Protein AF-Q7MUP5-F1 (afdb_monomer)

Foldseek 3Di:
DDAEFADDFDWWFWFFQVCVVVVLDADFDAWDPPPDPLWTKTFRPVCPPVAQFKTWIWIGTNPGTIGTDIDGDLVNVVCCCVPPALDPVSLVVLCVVLVVLPDDSVLSNVLSVVCNVPVPPVVSSVVNSVRRCVSCVVVVVVVVVVSCVVSVTWIWHWDDADPVHYTDIDTDD

Mean predicted aligned error: 5.49 Å

Secondary structure (DSSP, 8-state):
----S-S--SSEEEE-HHHHHHT-S----SB-TT--TTS-EEE-GGGTTS-SSEEEEEEE-SSSSEEEEEEE--HHHHHHHHHT-SSHHHHHHHHHHTGGG---HHHHHHHHHHHHH-TT-HHHHHHHHHHHHHHHHHHHHHHHHHHHHHHTPEEEEEEEE-TTS-EEEEE--

pLDDT: mean 88.43, std 8.51, range [52.06, 97.44]

Solvent-accessible surface area (backbone atoms only — not comparable to full-atom values): 9648 Å² total; per-residue (Å²): 130,51,61,48,50,59,89,68,84,85,45,35,35,44,39,52,57,66,28,65,76,70,60,66,59,80,64,56,84,51,71,47,84,88,49,53,85,74,32,53,31,21,35,30,59,91,53,61,80,75,48,70,41,43,44,50,30,41,28,39,23,61,82,70,35,27,30,39,34,62,46,78,49,61,62,50,59,51,48,41,56,75,72,67,36,39,49,72,67,36,38,52,52,51,52,60,75,42,48,92,60,64,71,60,64,68,61,48,40,53,32,37,44,49,26,44,78,34,84,81,34,55,70,38,47,53,52,45,53,54,51,55,34,63,54,48,44,67,59,53,50,52,52,51,53,45,52,30,60,79,69,68,46,50,40,43,42,80,77,48,70,48,99,61,39,39,57,43,71,43,74,58,131

Structure (mmCIF, N/CA/C/O backbone):
data_AF-Q7MUP5-F1
#
_entry.id   AF-Q7MUP5-F1
#
loop_
_atom_site.group_PDB
_atom_site.id
_atom_site.type_symbol
_atom_site.label_atom_id
_atom_site.label_alt_id
_atom_site.label_comp_id
_atom_site.label_asym_id
_atom_site.label_entity_id
_atom_site.label_seq_id
_atom_site.pdbx_PDB_ins_code
_atom_site.Cartn_x
_atom_site.Cartn_y
_atom_site.Cartn_z
_atom_site.occupancy
_atom_site.B_iso_or_equiv
_atom_site.auth_seq_id
_atom_site.auth_comp_id
_atom_site.auth_asym_id
_atom_site.auth_atom_id
_atom_site.pdbx_PDB_model_num
ATOM 1 N N . MET A 1 1 ? 11.563 3.925 26.311 1.00 52.06 1 MET A N 1
ATOM 2 C CA . MET A 1 1 ? 11.428 4.843 25.162 1.00 52.06 1 MET A CA 1
ATOM 3 C C . MET A 1 1 ? 10.011 4.692 24.676 1.00 52.06 1 MET A C 1
ATOM 5 O O . MET A 1 1 ? 9.554 3.554 24.634 1.00 52.06 1 MET A O 1
ATOM 9 N N . ALA A 1 2 ? 9.309 5.797 24.449 1.00 62.03 2 ALA A N 1
ATOM 10 C CA . ALA A 1 2 ? 7.985 5.724 23.860 1.00 62.03 2 ALA A CA 1
ATOM 11 C C . ALA A 1 2 ? 8.134 5.539 22.345 1.00 62.03 2 ALA A C 1
ATOM 13 O O . ALA A 1 2 ? 9.135 5.969 21.768 1.00 62.03 2 ALA A O 1
ATOM 14 N N . THR A 1 3 ? 7.188 4.834 21.738 1.00 72.69 3 THR A N 1
ATOM 15 C CA . THR A 1 3 ? 7.239 4.451 20.323 1.00 72.69 3 THR A CA 1
ATOM 16 C C . THR A 1 3 ? 5.937 4.898 19.667 1.00 72.69 3 THR A C 1
ATOM 18 O O . THR A 1 3 ? 4.912 4.992 20.343 1.00 72.69 3 THR A O 1
ATOM 21 N N . HIS A 1 4 ? 5.947 5.188 18.364 1.00 79.19 4 HIS A N 1
ATOM 22 C CA . HIS A 1 4 ? 4.716 5.504 17.635 1.00 79.19 4 HIS A CA 1
ATOM 23 C C . HIS A 1 4 ? 3.677 4.391 17.810 1.00 79.19 4 HIS A C 1
ATOM 25 O O . HIS A 1 4 ? 4.027 3.219 17.853 1.00 79.19 4 HIS A O 1
ATOM 31 N N . ASN A 1 5 ? 2.389 4.721 17.893 1.00 78.44 5 ASN A N 1
ATOM 32 C CA . ASN A 1 5 ? 1.390 3.665 18.067 1.00 78.44 5 ASN A CA 1
ATOM 33 C C . ASN A 1 5 ? 1.239 2.758 16.830 1.00 78.44 5 ASN A C 1
ATOM 35 O O . ASN A 1 5 ? 0.930 1.586 16.995 1.00 78.44 5 ASN A O 1
ATOM 39 N N . PHE A 1 6 ? 1.510 3.260 15.621 1.00 82.75 6 PHE A N 1
ATOM 40 C CA . PHE A 1 6 ? 1.363 2.516 14.366 1.00 82.75 6 PHE A CA 1
ATOM 41 C C . PHE A 1 6 ? 2.699 2.401 13.622 1.00 82.75 6 PHE A C 1
ATOM 43 O O . PHE A 1 6 ? 3.555 3.282 13.731 1.00 82.75 6 PHE A O 1
ATOM 50 N N . ALA A 1 7 ? 2.885 1.295 12.897 1.00 79.06 7 ALA A N 1
ATOM 51 C CA . ALA A 1 7 ? 4.124 0.997 12.172 1.00 79.06 7 ALA A CA 1
ATOM 52 C C . ALA A 1 7 ? 4.222 1.705 10.818 1.00 79.06 7 ALA A C 1
ATOM 54 O O . ALA A 1 7 ? 5.308 2.107 10.400 1.00 79.06 7 ALA A O 1
ATOM 55 N N . TYR A 1 8 ? 3.082 1.815 10.145 1.00 80.00 8 TYR A N 1
ATOM 56 C CA . TYR A 1 8 ? 2.917 2.425 8.833 1.00 80.00 8 TYR A CA 1
ATOM 57 C C . TYR A 1 8 ? 2.059 3.673 9.001 1.00 80.00 8 TYR A C 1
ATOM 59 O O . TYR A 1 8 ? 1.282 3.748 9.946 1.00 80.00 8 TYR A O 1
ATOM 67 N N . GLU A 1 9 ? 2.263 4.678 8.155 1.00 80.31 9 GLU A N 1
ATOM 68 C CA . GLU A 1 9 ? 1.599 5.982 8.268 1.00 80.31 9 GLU A CA 1
ATOM 69 C C . GLU A 1 9 ? 1.070 6.440 6.892 1.00 80.31 9 GLU A C 1
ATOM 71 O O . GLU A 1 9 ? 1.089 7.636 6.600 1.00 80.31 9 GLU A O 1
ATOM 76 N N . ASN A 1 10 ? 0.638 5.514 6.018 1.00 84.75 10 ASN A N 1
ATOM 77 C CA . ASN A 1 10 ? 0.121 5.892 4.695 1.00 84.75 10 ASN A CA 1
ATOM 78 C C . ASN A 1 10 ? -1.389 6.149 4.717 1.00 84.75 10 ASN A C 1
ATOM 80 O O . ASN A 1 10 ? -1.843 7.219 4.311 1.00 84.75 10 ASN A O 1
ATOM 84 N N . ARG A 1 11 ? -2.161 5.165 5.181 1.00 84.69 11 ARG A N 1
ATOM 85 C CA . ARG A 1 11 ? -3.605 5.237 5.432 1.00 84.69 11 ARG A CA 1
ATOM 86 C C . ARG A 1 11 ? -3.845 4.557 6.778 1.00 84.69 11 ARG A C 1
ATOM 88 O O . ARG A 1 11 ? -3.707 3.349 6.879 1.00 84.69 11 ARG A O 1
ATOM 95 N N . LEU A 1 12 ? -4.162 5.312 7.828 1.00 89.94 12 LEU A N 1
ATOM 96 C CA . LEU A 1 12 ? -4.307 4.756 9.180 1.00 89.94 12 LEU A CA 1
ATOM 97 C C . LEU A 1 12 ? -5.778 4.471 9.489 1.00 89.94 12 LEU A C 1
ATOM 99 O O . LEU A 1 12 ? -6.432 5.272 10.158 1.00 89.94 12 LEU A O 1
ATOM 103 N N . ILE A 1 13 ? -6.314 3.343 9.024 1.00 94.44 13 ILE A N 1
ATOM 104 C CA . ILE A 1 13 ? -7.662 2.923 9.427 1.00 94.44 13 ILE A CA 1
ATOM 105 C C . ILE A 1 13 ? -7.572 2.238 10.786 1.00 94.44 13 ILE A C 1
ATOM 107 O O . ILE A 1 13 ? -7.045 1.135 10.893 1.00 94.44 13 ILE A O 1
ATOM 111 N N . HIS A 1 14 ? -8.039 2.914 11.828 1.00 93.94 14 HIS A N 1
ATOM 112 C CA . HIS A 1 14 ? -7.930 2.457 13.205 1.00 93.94 14 HIS A CA 1
ATOM 113 C C . HIS A 1 14 ? -8.925 1.335 13.494 1.00 93.94 14 HIS A C 1
ATOM 115 O O . HIS A 1 14 ? -10.123 1.500 13.269 1.00 93.94 14 HIS A O 1
ATOM 121 N N . VAL A 1 15 ? -8.403 0.232 14.022 1.00 93.69 15 VAL A N 1
ATOM 122 C CA . VAL A 1 15 ? -9.167 -0.913 14.518 1.00 93.69 15 VAL A CA 1
ATOM 123 C C . VAL A 1 15 ? -9.047 -0.903 16.036 1.00 93.69 15 VAL A C 1
ATOM 125 O O . VAL A 1 15 ? -7.934 -0.989 16.560 1.00 93.69 15 VAL A O 1
ATOM 128 N N . GLU A 1 16 ? -10.161 -0.740 16.743 1.00 93.12 16 GLU A N 1
ATOM 129 C CA . GLU A 1 16 ? -10.172 -0.629 18.204 1.00 93.12 16 GLU A CA 1
ATOM 130 C C . GLU A 1 16 ? -10.108 -2.028 18.851 1.00 93.12 16 GLU A C 1
ATOM 132 O O . GLU A 1 16 ? -10.416 -3.042 18.223 1.00 93.12 16 GLU A O 1
ATOM 137 N N . ASP A 1 17 ? -9.703 -2.123 20.122 1.00 92.25 17 ASP A N 1
ATOM 138 C CA . ASP A 1 17 ? -9.660 -3.417 20.832 1.00 92.25 17 ASP A CA 1
ATOM 139 C C . ASP A 1 17 ? -11.047 -4.096 20.861 1.00 92.25 17 ASP A C 1
ATOM 141 O O . ASP A 1 17 ? -11.171 -5.313 20.729 1.00 92.25 17 ASP A O 1
ATOM 145 N N . GLU A 1 18 ? -12.105 -3.291 20.940 1.00 93.38 18 GLU A N 1
ATOM 146 C CA . GLU A 1 18 ? -13.504 -3.724 20.915 1.00 93.38 18 GLU A CA 1
ATOM 147 C C . GLU A 1 18 ? -13.899 -4.378 19.578 1.00 93.38 18 GLU A C 1
ATOM 149 O O . GLU A 1 18 ? -14.726 -5.297 19.553 1.00 93.38 18 GLU A O 1
ATOM 154 N N . ASP A 1 19 ? -13.279 -3.971 18.465 1.00 94.12 19 ASP A N 1
ATOM 155 C CA . ASP A 1 19 ? -13.475 -4.607 17.159 1.00 94.12 19 ASP A CA 1
ATOM 156 C C . ASP A 1 19 ? -12.892 -6.024 17.152 1.00 94.12 19 ASP A C 1
ATOM 158 O O . ASP A 1 19 ? -13.535 -6.965 16.681 1.00 94.12 19 ASP A O 1
ATOM 162 N N . TYR A 1 20 ? -11.711 -6.210 17.750 1.00 89.31 20 TYR A N 1
ATOM 163 C CA . TYR A 1 20 ? -11.119 -7.538 17.919 1.00 89.31 20 TYR A CA 1
ATOM 164 C C . TYR A 1 20 ? -11.967 -8.429 18.834 1.00 89.31 20 TYR A C 1
ATOM 166 O O . TYR A 1 20 ? -12.192 -9.598 18.514 1.00 89.31 20 TYR A O 1
ATOM 174 N N . GLU A 1 21 ? -12.464 -7.894 19.952 1.00 91.50 21 GLU A N 1
ATOM 175 C CA . GLU A 1 21 ? -13.290 -8.642 20.909 1.00 91.50 21 GLU A CA 1
ATOM 176 C C . GLU A 1 21 ? -14.646 -9.062 20.325 1.00 91.50 21 GLU A C 1
ATOM 178 O O . GLU A 1 21 ? -15.134 -10.163 20.595 1.00 91.50 21 GLU A O 1
ATOM 183 N N . SER A 1 22 ? -15.252 -8.197 19.510 1.00 92.88 22 SER A N 1
ATOM 184 C CA . SER A 1 22 ? -16.537 -8.455 18.850 1.00 92.88 22 SER A CA 1
ATOM 185 C C . SER A 1 22 ? -16.412 -9.258 17.551 1.00 92.88 22 SER A C 1
ATOM 187 O O . SER A 1 22 ? -17.425 -9.708 17.011 1.00 92.88 22 SER A O 1
ATOM 189 N N . GLY A 1 23 ? -15.187 -9.468 17.059 1.00 91.88 23 GLY A N 1
ATOM 190 C CA . GLY A 1 23 ? -14.926 -10.103 15.770 1.00 91.88 23 GLY A CA 1
ATOM 191 C C . GLY A 1 23 ? -15.279 -9.219 14.570 1.00 91.88 23 GLY A C 1
ATOM 192 O O . GLY A 1 23 ? -15.400 -9.735 13.461 1.00 91.88 23 GLY A O 1
ATOM 193 N N . ASN A 1 24 ? -15.439 -7.907 14.770 1.00 94.69 24 ASN A N 1
ATOM 194 C CA . ASN A 1 24 ? -15.610 -6.913 13.713 1.00 94.69 24 ASN A CA 1
ATOM 195 C C . ASN A 1 24 ? -14.258 -6.610 13.053 1.00 94.69 24 ASN A C 1
ATOM 197 O O . ASN A 1 24 ? -13.815 -5.470 13.053 1.00 94.69 24 ASN A O 1
ATOM 201 N N . VAL A 1 25 ? -13.573 -7.633 12.536 1.00 93.50 25 VAL A N 1
ATOM 202 C CA . VAL A 1 25 ? -12.269 -7.516 11.865 1.00 93.50 25 VAL A CA 1
ATOM 203 C C . VAL A 1 25 ? -12.252 -8.333 10.572 1.00 93.50 25 VAL A C 1
ATOM 205 O O . VAL A 1 25 ? -12.766 -9.455 10.569 1.00 93.50 25 VAL A O 1
ATOM 208 N N . PRO A 1 26 ? -11.667 -7.817 9.472 1.00 92.31 26 PRO A N 1
ATOM 209 C CA . PRO A 1 26 ? -11.491 -8.593 8.247 1.00 92.31 26 PRO A CA 1
ATOM 210 C C . PRO A 1 26 ? -10.682 -9.868 8.492 1.00 92.31 26 PRO A C 1
ATOM 212 O O . PRO A 1 26 ? -9.914 -9.941 9.445 1.00 92.31 26 PRO A O 1
ATOM 215 N N . GLU A 1 27 ? -10.801 -10.873 7.628 1.00 92.94 27 GLU A N 1
ATOM 216 C CA . GLU A 1 27 ? -10.017 -12.106 7.763 1.00 92.94 27 GLU A CA 1
ATOM 217 C C . GLU A 1 27 ? -8.524 -11.860 7.462 1.00 92.94 27 GLU A C 1
ATOM 219 O O . GLU A 1 27 ? -8.175 -11.284 6.430 1.00 92.94 27 GLU A O 1
ATOM 224 N N . HIS A 1 28 ? -7.645 -12.275 8.381 1.00 91.88 28 HIS A N 1
ATOM 225 C CA . HIS A 1 28 ? -6.201 -12.028 8.304 1.00 91.88 28 HIS A CA 1
ATOM 226 C C . HIS A 1 28 ? -5.396 -13.153 8.971 1.00 91.88 28 HIS A C 1
ATOM 228 O O . HIS A 1 28 ? -5.003 -13.074 10.137 1.00 91.88 28 HIS A O 1
ATOM 234 N N . LYS A 1 29 ? -5.183 -14.265 8.266 1.00 88.19 29 LYS A N 1
ATOM 235 C CA . LYS A 1 29 ? -4.518 -15.442 8.854 1.00 88.19 29 LYS A CA 1
ATOM 236 C C . LYS A 1 29 ? -3.019 -15.457 8.636 1.00 88.19 29 LYS A C 1
ATOM 238 O O . LYS A 1 29 ? -2.284 -16.009 9.458 1.00 88.19 29 LYS A O 1
ATOM 243 N N . GLU A 1 30 ? -2.559 -14.925 7.514 1.00 89.06 30 GLU A N 1
ATOM 244 C CA . GLU A 1 30 ? -1.164 -15.062 7.138 1.00 89.06 30 GLU A CA 1
ATOM 245 C C . GLU A 1 30 ? -0.309 -13.902 7.643 1.00 89.06 30 GLU A C 1
ATOM 247 O O . GLU A 1 30 ? -0.585 -12.728 7.409 1.00 89.06 30 GLU A O 1
ATOM 252 N N . TYR A 1 31 ? 0.768 -14.267 8.331 1.00 89.69 31 TYR A N 1
ATOM 253 C CA . TYR A 1 31 ? 1.742 -13.342 8.887 1.00 89.69 31 TYR A CA 1
ATOM 254 C C . TYR A 1 31 ? 2.675 -12.782 7.806 1.00 89.69 31 TYR A C 1
ATOM 256 O O . TYR A 1 31 ? 3.253 -13.537 7.020 1.00 89.69 31 TYR A O 1
ATOM 264 N N . VAL A 1 32 ? 2.906 -11.469 7.834 1.00 89.19 32 VAL A N 1
ATOM 265 C CA . VAL A 1 32 ? 3.873 -10.795 6.961 1.00 89.19 32 VAL A CA 1
ATOM 266 C C . VAL A 1 32 ? 5.291 -11.119 7.432 1.00 89.19 32 VAL A C 1
ATOM 268 O O . VAL A 1 32 ? 5.770 -10.629 8.459 1.00 89.19 32 VAL A O 1
ATOM 271 N N . GLN A 1 33 ? 6.003 -11.956 6.677 1.00 85.31 33 GLN A N 1
ATOM 272 C CA . GLN A 1 33 ? 7.357 -12.359 7.043 1.00 85.31 33 GLN A CA 1
ATOM 273 C C . GLN A 1 33 ? 8.304 -11.149 7.104 1.00 85.31 33 GLN A C 1
ATOM 275 O O . GLN A 1 33 ? 8.391 -10.355 6.175 1.00 85.31 33 GLN A O 1
ATOM 280 N N . GLY A 1 34 ? 9.062 -11.039 8.198 1.00 81.31 34 GLY A N 1
ATOM 281 C CA . GLY A 1 34 ? 10.042 -9.965 8.380 1.00 81.31 34 GLY A CA 1
ATOM 282 C C . GLY A 1 34 ? 9.461 -8.642 8.887 1.00 81.31 34 GLY A C 1
ATOM 283 O O . GLY A 1 34 ? 10.229 -7.697 9.065 1.00 81.31 34 GLY A O 1
ATOM 284 N N . CYS A 1 35 ? 8.155 -8.567 9.176 1.00 82.75 35 CYS A N 1
ATOM 285 C CA . CYS A 1 35 ? 7.588 -7.391 9.831 1.00 82.75 35 CYS A CA 1
ATOM 286 C C . CYS A 1 35 ? 8.194 -7.190 11.235 1.00 82.75 35 CYS A C 1
ATOM 288 O O . CYS A 1 35 ? 8.763 -8.105 11.848 1.00 82.75 35 CYS A O 1
ATOM 290 N N . ASN A 1 36 ? 8.107 -5.961 11.745 1.00 82.62 36 ASN A N 1
ATOM 291 C CA . ASN A 1 36 ? 8.667 -5.620 13.046 1.00 82.62 36 ASN A CA 1
ATOM 292 C C . ASN A 1 36 ? 7.977 -6.452 14.135 1.00 82.62 36 ASN A C 1
ATOM 294 O O . ASN A 1 36 ? 6.760 -6.442 14.249 1.00 82.62 36 ASN A O 1
ATOM 298 N N . ARG A 1 37 ? 8.748 -7.136 14.986 1.00 80.62 37 ARG A N 1
ATOM 299 C CA . ARG A 1 37 ? 8.195 -7.969 16.065 1.00 80.62 37 ARG A CA 1
ATOM 300 C C . ARG A 1 37 ? 7.266 -7.199 17.014 1.00 80.62 37 ARG A C 1
ATOM 302 O O . ARG A 1 37 ? 6.379 -7.805 17.605 1.00 80.62 37 ARG A O 1
ATOM 309 N N . ASN A 1 38 ? 7.484 -5.895 17.174 1.00 82.94 38 ASN A N 1
ATOM 310 C CA . ASN A 1 38 ? 6.642 -5.035 18.007 1.00 82.94 38 ASN A CA 1
ATOM 311 C C . ASN A 1 38 ? 5.357 -4.578 17.297 1.00 82.94 38 ASN A C 1
ATOM 313 O O . ASN A 1 38 ? 4.471 -4.052 17.956 1.00 82.94 38 ASN A O 1
ATOM 317 N N . TYR A 1 39 ? 5.276 -4.774 15.982 1.00 85.44 39 TYR A N 1
ATOM 318 C CA . TYR A 1 39 ? 4.129 -4.464 15.134 1.00 85.44 39 TYR A CA 1
ATOM 319 C C . TYR A 1 39 ? 3.880 -5.652 14.204 1.00 85.44 39 TYR A C 1
ATOM 321 O O . TYR A 1 39 ? 4.227 -5.601 13.019 1.00 85.44 39 TYR A O 1
ATOM 329 N N . PRO A 1 40 ? 3.389 -6.779 14.744 1.00 90.19 40 PRO A N 1
ATOM 330 C CA . PRO A 1 40 ? 3.045 -7.913 13.909 1.00 90.19 40 PRO A CA 1
ATOM 331 C C . PRO A 1 40 ? 1.995 -7.479 12.881 1.00 90.19 40 PRO A C 1
ATOM 333 O O . PRO A 1 40 ? 0.966 -6.902 13.241 1.00 90.19 40 PRO A O 1
ATOM 336 N N . SER A 1 41 ? 2.279 -7.752 11.612 1.00 92.88 41 SER A N 1
ATOM 337 C CA . SER A 1 41 ? 1.400 -7.443 10.490 1.00 92.88 41 SER A CA 1
ATOM 338 C C . SER A 1 41 ? 0.910 -8.734 9.857 1.00 92.88 41 SER A C 1
ATOM 340 O O . SER A 1 41 ? 1.658 -9.709 9.746 1.00 92.88 41 SER A O 1
ATOM 342 N N . TYR A 1 42 ? -0.340 -8.718 9.423 1.00 93.94 42 TYR A N 1
ATOM 343 C CA . TYR A 1 42 ? -0.997 -9.817 8.735 1.00 93.94 42 TYR A CA 1
ATOM 344 C C . TYR A 1 42 ? -1.605 -9.295 7.442 1.00 93.94 42 TYR A C 1
ATOM 346 O O . TYR A 1 42 ? -2.135 -8.182 7.406 1.00 93.94 42 TYR A O 1
ATOM 354 N N . TYR A 1 43 ? -1.529 -10.092 6.383 1.00 93.88 43 TYR A N 1
ATOM 355 C CA . TYR A 1 43 ? -2.217 -9.774 5.139 1.00 93.88 43 TYR A CA 1
ATOM 356 C C . TYR A 1 43 ? -3.728 -9.810 5.356 1.00 93.88 43 TYR A C 1
ATOM 358 O O . TYR A 1 43 ? -4.226 -10.642 6.114 1.00 93.88 43 TYR A O 1
ATOM 366 N N . LEU A 1 44 ? -4.460 -8.923 4.682 1.00 93.50 44 LEU A N 1
ATOM 367 C CA . LEU A 1 44 ? -5.901 -9.100 4.545 1.00 93.50 44 LEU A CA 1
ATOM 368 C C . LEU A 1 44 ? -6.155 -10.131 3.444 1.00 93.50 44 LEU A C 1
ATOM 370 O O . LEU A 1 44 ? -5.929 -9.850 2.266 1.00 93.50 44 LEU A O 1
ATOM 374 N N . ASP A 1 45 ? -6.601 -11.326 3.837 1.00 87.25 45 ASP A N 1
ATOM 375 C CA . ASP A 1 45 ? -6.591 -12.520 2.980 1.00 87.25 45 ASP A CA 1
ATOM 376 C C . ASP A 1 45 ? -7.424 -12.330 1.697 1.00 87.25 45 ASP A C 1
ATOM 378 O O . ASP A 1 45 ? -7.042 -12.820 0.634 1.00 87.25 45 ASP A O 1
ATOM 382 N N . GLU A 1 46 ? -8.524 -11.570 1.772 1.00 89.94 46 GLU A N 1
ATOM 383 C CA . GLU A 1 46 ? -9.390 -11.240 0.626 1.00 89.94 46 GLU A CA 1
ATOM 384 C C .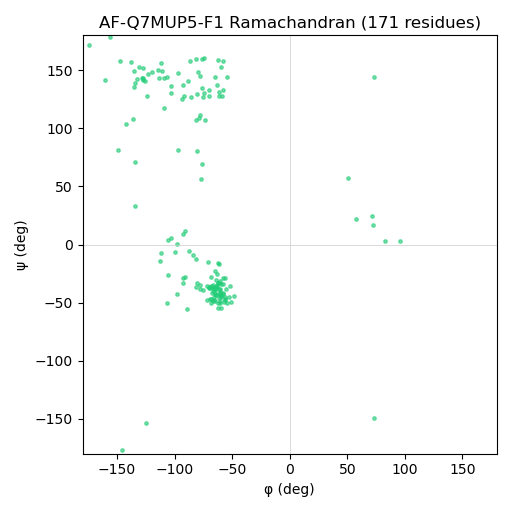 GLU A 1 46 ? -8.661 -10.439 -0.465 1.00 89.94 46 GLU A C 1
ATOM 386 O O . GLU A 1 46 ? -8.952 -10.602 -1.649 1.00 89.94 46 GLU A O 1
ATOM 391 N N . TYR A 1 47 ? -7.708 -9.588 -0.077 1.00 89.94 47 TYR A N 1
ATOM 392 C CA . TYR A 1 47 ? -7.021 -8.657 -0.979 1.00 89.94 47 TYR A CA 1
ATOM 393 C C . TYR A 1 47 ? -5.597 -9.087 -1.310 1.00 89.94 47 TYR A C 1
ATOM 395 O O . TYR A 1 47 ? -4.884 -8.382 -2.031 1.00 89.94 47 TYR A O 1
ATOM 403 N N . ARG A 1 48 ? -5.177 -10.252 -0.823 1.00 85.19 48 ARG A N 1
ATOM 404 C CA . ARG A 1 48 ? -3.834 -10.769 -1.046 1.00 85.19 48 ARG A CA 1
ATOM 405 C C . ARG A 1 48 ? -3.534 -10.899 -2.540 1.00 85.19 48 ARG A C 1
ATOM 407 O O . ARG A 1 48 ? -4.332 -11.462 -3.289 1.00 85.19 48 ARG A O 1
ATOM 414 N N . ALA A 1 49 ? -2.362 -10.412 -2.954 1.00 84.25 49 ALA A N 1
ATOM 415 C CA . ALA A 1 49 ? -1.912 -10.430 -4.348 1.00 84.25 49 ALA A CA 1
ATOM 416 C C . ALA A 1 49 ? -2.864 -9.718 -5.334 1.00 84.25 49 ALA A C 1
ATOM 418 O O . ALA A 1 49 ? -2.822 -9.983 -6.536 1.00 84.25 49 ALA A O 1
ATOM 419 N N . SER A 1 50 ? -3.711 -8.801 -4.844 1.00 90.12 50 SER A N 1
ATOM 420 C CA . SER A 1 50 ? -4.525 -7.928 -5.708 1.00 90.12 50 SER A CA 1
ATOM 421 C C . SER A 1 50 ? -3.689 -6.869 -6.425 1.00 90.12 50 SER A C 1
ATOM 423 O O . SER A 1 50 ? -4.166 -6.251 -7.373 1.00 90.12 50 SER A O 1
ATOM 425 N N . PHE A 1 51 ? -2.458 -6.658 -5.962 1.00 93.94 51 PHE A N 1
ATOM 426 C CA . PHE A 1 51 ? -1.529 -5.653 -6.449 1.00 93.94 51 PHE A CA 1
ATOM 427 C C . PHE A 1 51 ? -0.126 -6.256 -6.556 1.00 93.94 51 PHE A C 1
ATOM 429 O O . PHE A 1 51 ? 0.202 -7.248 -5.902 1.00 93.94 51 PHE A O 1
ATOM 436 N N . HIS A 1 52 ? 0.702 -5.655 -7.400 1.00 93.50 52 HIS A N 1
ATOM 437 C CA . HIS A 1 52 ? 2.072 -6.075 -7.655 1.00 93.50 52 HIS A CA 1
ATOM 438 C C . HIS A 1 52 ? 3.092 -5.356 -6.766 1.00 93.50 52 HIS A C 1
ATOM 440 O O . HIS A 1 52 ? 4.157 -5.913 -6.502 1.00 93.50 52 HIS A O 1
ATOM 446 N N . THR A 1 53 ? 2.815 -4.122 -6.334 1.00 93.38 53 THR A N 1
ATOM 447 C CA . THR A 1 53 ? 3.784 -3.278 -5.602 1.00 93.38 53 THR A CA 1
ATOM 448 C C . THR A 1 53 ? 3.428 -3.023 -4.146 1.00 93.38 53 THR A C 1
ATOM 450 O O . THR A 1 53 ? 4.222 -2.420 -3.413 1.00 93.38 53 THR A O 1
ATOM 453 N N . LEU A 1 54 ? 2.240 -3.444 -3.724 1.00 93.56 54 LEU A N 1
ATOM 454 C CA . LEU A 1 54 ? 1.745 -3.222 -2.379 1.00 93.56 54 LEU A CA 1
ATOM 455 C C . LEU A 1 54 ? 0.860 -4.373 -1.912 1.00 93.56 54 LEU A C 1
ATOM 457 O O . LEU A 1 54 ? 0.244 -5.062 -2.714 1.00 93.56 54 LEU A O 1
ATOM 461 N N . ASP A 1 55 ? 0.730 -4.506 -0.601 1.00 93.06 55 ASP A N 1
ATOM 462 C CA . ASP A 1 55 ? -0.262 -5.370 0.029 1.00 93.06 55 ASP A CA 1
ATOM 463 C C . ASP A 1 55 ? -1.037 -4.565 1.068 1.00 93.06 55 ASP A C 1
ATOM 465 O O . ASP A 1 55 ? -0.454 -3.740 1.774 1.00 93.06 55 ASP A O 1
ATOM 469 N N . ILE A 1 56 ? -2.337 -4.828 1.198 1.00 94.31 56 ILE A N 1
ATOM 470 C CA . ILE A 1 56 ? -3.154 -4.282 2.286 1.00 94.31 56 ILE A CA 1
ATOM 471 C C . ILE A 1 56 ? -3.012 -5.208 3.494 1.00 94.31 56 ILE A C 1
ATOM 473 O O . ILE A 1 56 ? -3.221 -6.421 3.398 1.00 94.31 56 ILE A O 1
ATOM 477 N N . VAL A 1 57 ? -2.652 -4.634 4.637 1.00 94.56 57 VAL A N 1
ATOM 478 C CA . VAL A 1 57 ? -2.334 -5.372 5.859 1.00 94.56 57 VAL A CA 1
ATOM 479 C C . VAL A 1 57 ? -3.077 -4.798 7.048 1.00 94.56 57 VAL A C 1
ATOM 481 O O . VAL A 1 57 ? -3.349 -3.601 7.106 1.00 94.56 57 VAL A O 1
ATOM 484 N N . ILE A 1 58 ? -3.327 -5.646 8.038 1.00 94.69 58 ILE A N 1
ATOM 485 C CA . ILE A 1 58 ? -3.656 -5.220 9.394 1.00 94.69 58 ILE A CA 1
ATOM 486 C C . ILE A 1 58 ? -2.426 -5.391 10.280 1.00 94.69 58 ILE A C 1
ATOM 488 O O . ILE A 1 58 ? -1.774 -6.433 10.274 1.00 94.69 58 ILE A O 1
ATOM 492 N N . THR A 1 59 ? -2.081 -4.352 11.028 1.00 93.88 59 THR A N 1
ATOM 493 C CA . THR A 1 59 ? -0.902 -4.317 11.891 1.00 93.88 59 THR A CA 1
ATOM 494 C C . THR A 1 59 ? -1.318 -4.001 13.312 1.00 93.88 59 THR A C 1
ATOM 496 O O . THR A 1 59 ? -2.010 -3.011 13.544 1.00 93.88 59 THR A O 1
ATOM 499 N N . SER A 1 60 ? -0.887 -4.817 14.275 1.00 89.75 60 SER A N 1
ATOM 500 C CA . SER A 1 60 ? -1.134 -4.519 15.686 1.00 89.75 60 SER A CA 1
ATOM 501 C C . SER A 1 60 ? -0.427 -3.231 16.085 1.00 89.75 60 SER A C 1
ATOM 503 O O . SER A 1 60 ? 0.733 -3.002 15.728 1.00 89.75 60 SER A O 1
ATOM 505 N N . ALA A 1 61 ? -1.127 -2.399 16.842 1.00 87.12 61 ALA A N 1
ATOM 506 C CA . ALA A 1 61 ? -0.563 -1.184 17.388 1.00 87.12 61 ALA A CA 1
ATOM 507 C C . ALA A 1 61 ? 0.345 -1.490 18.589 1.00 87.12 61 ALA A C 1
ATOM 509 O O . ALA A 1 61 ? 0.244 -2.540 19.224 1.00 87.12 61 ALA A O 1
ATOM 510 N N . TYR A 1 62 ? 1.234 -0.554 18.923 1.00 82.75 62 TYR A N 1
ATOM 511 C CA . TYR A 1 62 ? 2.181 -0.740 20.025 1.00 82.75 62 TYR A CA 1
ATOM 512 C C . TYR A 1 62 ? 1.498 -0.752 21.400 1.00 82.75 62 TYR A C 1
ATOM 514 O O . TYR A 1 62 ? 1.942 -1.468 22.298 1.00 82.75 62 TYR A O 1
ATOM 522 N N . TYR A 1 63 ? 0.454 0.064 21.580 1.00 81.88 63 TYR A N 1
ATOM 523 C CA . TYR A 1 63 ? -0.239 0.209 22.862 1.00 81.88 63 TYR A CA 1
ATOM 524 C C . TYR A 1 63 ? -1.614 -0.469 22.895 1.00 81.88 63 TYR A C 1
ATOM 526 O O . TYR A 1 63 ? -1.894 -1.186 23.851 1.00 81.88 63 TYR A O 1
ATOM 534 N N . SER A 1 64 ? -2.472 -0.212 21.906 1.00 83.69 64 SER A N 1
ATOM 535 C CA . SER A 1 64 ? -3.870 -0.674 21.872 1.00 83.69 64 SER A CA 1
ATOM 536 C C . SER A 1 64 ? -4.405 -0.625 20.444 1.00 83.69 64 SER A C 1
ATOM 538 O O . SER A 1 64 ? -4.080 0.311 19.703 1.00 83.69 64 SER A O 1
ATOM 540 N N . GLY A 1 65 ? -5.204 -1.633 20.090 1.00 89.44 65 GLY A N 1
ATOM 541 C CA . GLY A 1 65 ? -5.836 -1.788 18.792 1.00 89.44 65 GLY A CA 1
ATOM 542 C C . GLY A 1 65 ? -4.876 -2.207 17.680 1.00 89.44 65 GLY A C 1
ATOM 543 O O . GLY A 1 65 ? -3.865 -2.893 17.874 1.00 89.44 65 GLY A O 1
ATOM 544 N N . GLY A 1 66 ? -5.202 -1.764 16.475 1.00 92.12 66 GLY A N 1
ATOM 545 C CA . GLY A 1 66 ? -4.427 -1.987 15.268 1.00 92.12 66 GLY A CA 1
ATOM 546 C C . GLY A 1 66 ? -4.708 -0.926 14.218 1.00 92.12 66 GLY A C 1
ATOM 547 O O . GLY A 1 66 ? -5.517 -0.015 14.409 1.00 92.12 66 GLY A O 1
ATOM 548 N N . CYS A 1 67 ? -4.023 -1.039 13.090 1.00 93.81 67 CYS A N 1
ATOM 549 C CA . CYS A 1 67 ? -4.352 -0.267 11.907 1.00 93.81 67 CYS A CA 1
ATOM 550 C C . CYS A 1 67 ? -4.392 -1.144 10.663 1.00 93.81 67 CYS A C 1
ATOM 552 O O . CYS A 1 67 ? -3.566 -2.043 10.499 1.00 93.81 67 CYS A O 1
ATOM 554 N N . ILE A 1 68 ? -5.342 -0.854 9.782 1.00 94.75 68 ILE A N 1
ATOM 555 C CA . ILE A 1 68 ? -5.306 -1.306 8.397 1.00 94.75 68 ILE A CA 1
ATOM 556 C C . ILE A 1 68 ? -4.650 -0.203 7.573 1.00 94.75 68 ILE A C 1
ATOM 558 O O . ILE A 1 68 ? -5.088 0.945 7.620 1.00 94.75 68 ILE A O 1
ATOM 562 N N . ASP A 1 69 ? -3.603 -0.575 6.846 1.00 92.75 69 ASP A N 1
ATOM 563 C CA . ASP A 1 69 ? -2.809 0.274 5.953 1.00 92.75 69 ASP A CA 1
ATOM 564 C C . ASP A 1 69 ? -2.349 -0.598 4.767 1.00 92.75 69 ASP A C 1
ATOM 566 O O . ASP A 1 69 ? -2.693 -1.779 4.676 1.00 92.75 69 ASP A O 1
ATOM 570 N N . TYR A 1 70 ? -1.550 -0.054 3.859 1.00 91.31 70 TYR A N 1
ATOM 571 C CA . TYR A 1 70 ? -0.785 -0.838 2.901 1.00 91.31 70 TYR A CA 1
ATOM 572 C C . TYR A 1 70 ? 0.715 -0.779 3.194 1.00 91.31 70 TYR A C 1
ATOM 574 O O . TYR A 1 70 ? 1.256 0.221 3.669 1.00 91.31 70 TYR A 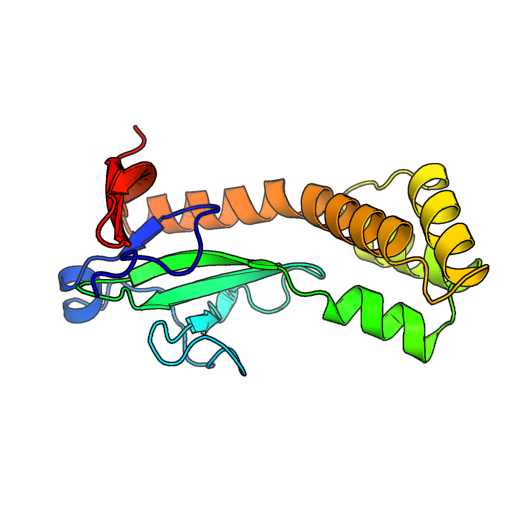O 1
ATOM 582 N N . ILE A 1 71 ? 1.409 -1.859 2.856 1.00 90.38 71 ILE A N 1
ATOM 583 C CA . ILE A 1 71 ? 2.869 -1.915 2.806 1.00 90.38 71 ILE A CA 1
ATOM 584 C C . ILE A 1 71 ? 3.317 -1.936 1.357 1.00 90.38 71 ILE A C 1
ATOM 586 O O . ILE A 1 71 ? 2.662 -2.538 0.514 1.00 90.38 71 ILE A O 1
ATOM 590 N N . GLN A 1 72 ? 4.441 -1.290 1.072 1.00 88.81 72 GLN A N 1
ATOM 591 C CA . GLN A 1 72 ? 5.103 -1.427 -0.219 1.00 88.81 72 GLN A CA 1
ATOM 592 C C . GLN A 1 72 ? 6.061 -2.611 -0.170 1.00 88.81 72 GLN A C 1
ATOM 594 O O . GLN A 1 72 ? 6.775 -2.791 0.820 1.00 88.81 72 GLN A O 1
ATOM 599 N N . HIS A 1 73 ? 6.121 -3.375 -1.253 1.00 84.19 73 HIS A N 1
ATOM 600 C CA . HIS A 1 73 ? 7.159 -4.375 -1.449 1.00 84.19 73 HIS A CA 1
ATOM 601 C C . HIS A 1 73 ? 7.702 -4.306 -2.874 1.00 84.19 73 HIS A C 1
ATOM 603 O O . HIS A 1 73 ? 7.017 -3.962 -3.836 1.00 84.19 73 HIS A O 1
ATOM 609 N N . ASP A 1 74 ? 8.972 -4.649 -3.003 1.00 82.50 74 ASP A N 1
ATOM 610 C CA . ASP A 1 74 ? 9.751 -4.537 -4.231 1.00 82.50 74 ASP A CA 1
ATOM 611 C C . ASP A 1 74 ? 9.932 -5.895 -4.931 1.00 82.50 74 ASP A C 1
ATOM 613 O O . ASP A 1 74 ? 10.633 -5.998 -5.934 1.00 82.50 74 ASP A O 1
ATOM 617 N N . SER A 1 75 ? 9.289 -6.949 -4.416 1.00 85.06 75 SER A N 1
ATOM 618 C CA . SER A 1 75 ? 9.407 -8.325 -4.913 1.00 85.06 75 SER A CA 1
ATOM 619 C C . SER A 1 75 ? 9.078 -8.458 -6.402 1.00 85.06 75 SER A C 1
ATOM 621 O O . SER A 1 75 ? 9.759 -9.202 -7.102 1.00 85.06 75 SER A O 1
ATOM 623 N N . TYR A 1 76 ? 8.080 -7.723 -6.900 1.00 89.12 76 TYR A N 1
ATOM 624 C CA . TYR A 1 76 ? 7.701 -7.735 -8.311 1.00 89.12 76 TYR A CA 1
ATOM 625 C C . TYR A 1 76 ? 8.832 -7.234 -9.212 1.00 89.12 76 TYR A C 1
ATOM 627 O O . TYR A 1 76 ? 9.268 -7.959 -10.107 1.00 89.12 76 TYR A O 1
ATOM 635 N N . LEU A 1 77 ? 9.356 -6.032 -8.942 1.00 86.75 77 LEU A N 1
ATOM 636 C CA . LEU A 1 77 ? 10.465 -5.493 -9.724 1.00 86.75 77 LEU A CA 1
ATOM 637 C C . LEU A 1 77 ? 11.719 -6.338 -9.544 1.00 86.75 77 LEU A C 1
ATOM 639 O O . LEU A 1 77 ? 12.341 -6.662 -10.548 1.00 86.75 77 LEU A O 1
ATOM 643 N N . ASN A 1 78 ? 12.046 -6.769 -8.321 1.00 83.94 78 ASN A N 1
ATOM 644 C CA . ASN A 1 78 ? 13.138 -7.711 -8.067 1.00 83.94 78 ASN A CA 1
ATOM 645 C C . ASN A 1 78 ? 13.027 -8.951 -8.964 1.00 83.94 78 ASN A C 1
ATOM 647 O O . ASN A 1 78 ? 13.990 -9.285 -9.649 1.00 83.94 78 ASN A O 1
ATOM 651 N N . ASN A 1 79 ? 11.861 -9.594 -9.040 1.00 82.12 79 ASN A N 1
ATOM 652 C CA . ASN A 1 79 ? 11.671 -10.767 -9.895 1.00 82.12 79 ASN A CA 1
ATOM 653 C C . ASN A 1 79 ? 11.927 -10.455 -11.374 1.00 82.12 79 ASN A C 1
ATOM 655 O O . ASN A 1 79 ? 12.658 -11.199 -12.022 1.00 82.12 79 ASN A O 1
ATOM 659 N N . ILE A 1 80 ? 11.430 -9.325 -11.883 1.00 79.94 80 ILE A N 1
ATOM 660 C CA . ILE A 1 80 ? 11.720 -8.877 -13.255 1.00 79.94 80 ILE A CA 1
ATOM 661 C C . ILE A 1 80 ? 13.228 -8.649 -13.447 1.00 79.94 80 ILE A C 1
ATOM 663 O O . ILE A 1 80 ? 13.802 -9.092 -14.442 1.00 79.94 80 ILE A O 1
ATOM 667 N N . THR A 1 81 ? 13.909 -8.039 -12.466 1.00 69.75 81 THR A N 1
ATOM 668 C CA . THR A 1 81 ? 15.361 -7.791 -12.534 1.00 69.75 81 THR A CA 1
ATOM 669 C C . THR A 1 81 ? 16.177 -9.079 -12.645 1.00 69.75 81 THR A C 1
ATOM 671 O O . THR A 1 81 ? 17.169 -9.118 -13.372 1.00 69.75 81 THR A O 1
ATOM 674 N N . PHE A 1 82 ? 15.780 -10.121 -11.904 1.00 63.28 82 PHE A N 1
ATOM 675 C CA . PHE A 1 82 ? 16.560 -11.346 -11.738 1.00 63.28 82 PHE A CA 1
ATOM 676 C C . PHE A 1 82 ? 16.219 -12.410 -12.784 1.00 63.28 82 PHE A C 1
ATOM 678 O O . PHE A 1 82 ? 17.072 -13.249 -13.080 1.00 63.28 82 PHE A O 1
ATOM 685 N N . CYS A 1 83 ? 14.993 -12.405 -13.313 1.00 59.72 83 CYS A N 1
ATOM 686 C CA . CYS A 1 83 ? 14.509 -13.425 -14.240 1.00 59.72 83 CYS A CA 1
ATOM 687 C C . CYS A 1 83 ? 14.607 -12.999 -15.705 1.00 59.72 83 CYS A C 1
ATOM 689 O O . CYS A 1 83 ? 15.042 -13.809 -16.522 1.00 59.72 83 CYS A O 1
ATOM 691 N N . ASP A 1 84 ? 14.257 -11.751 -16.016 1.00 58.38 84 ASP A N 1
ATOM 692 C CA . ASP A 1 84 ? 14.076 -11.317 -17.405 1.00 58.38 84 ASP A CA 1
ATOM 693 C C . ASP A 1 84 ? 15.233 -10.431 -17.888 1.00 58.38 84 ASP A C 1
ATOM 695 O O . ASP A 1 84 ? 15.569 -10.428 -19.067 1.00 58.38 84 ASP A O 1
ATOM 699 N N . GLY A 1 85 ? 15.914 -9.740 -16.967 1.00 61.50 85 GLY A N 1
ATOM 700 C CA . GLY A 1 85 ? 16.852 -8.678 -17.323 1.00 61.50 85 GLY A CA 1
ATOM 701 C C . GLY A 1 85 ? 16.099 -7.429 -17.792 1.00 61.50 85 GLY A C 1
ATOM 702 O O . GLY A 1 85 ? 15.039 -7.499 -18.402 1.00 61.50 85 GLY A O 1
ATOM 703 N N . TYR A 1 86 ? 16.608 -6.240 -17.466 1.00 63.72 86 TYR A N 1
ATOM 704 C CA . TYR A 1 86 ? 15.939 -4.995 -17.852 1.00 63.72 86 TYR A CA 1
ATOM 705 C C . TYR A 1 86 ? 16.233 -4.629 -19.309 1.00 63.72 86 TYR A C 1
ATOM 707 O O . TYR A 1 86 ? 17.085 -3.786 -19.598 1.00 63.72 86 TYR A O 1
ATOM 715 N N . ASP A 1 87 ? 15.520 -5.258 -20.231 1.00 66.44 87 ASP A N 1
ATOM 716 C CA . ASP A 1 87 ? 15.499 -4.893 -21.644 1.00 66.44 87 ASP A CA 1
ATOM 717 C C . ASP A 1 87 ? 14.055 -4.639 -22.140 1.00 66.44 87 ASP A C 1
ATOM 719 O O . ASP A 1 87 ? 13.192 -4.172 -21.384 1.00 66.44 87 ASP A O 1
ATOM 723 N N . GLU A 1 88 ? 13.807 -4.835 -23.438 1.00 67.38 88 GLU A N 1
ATOM 724 C CA . GLU A 1 88 ? 12.481 -4.678 -24.047 1.00 67.38 88 GLU A CA 1
ATOM 725 C C . GLU A 1 88 ? 11.457 -5.651 -23.424 1.00 67.38 88 GLU A C 1
ATOM 727 O O . GLU A 1 88 ? 10.309 -5.256 -23.206 1.00 67.38 88 GLU A O 1
ATOM 732 N N . ASP A 1 89 ? 11.890 -6.840 -22.985 1.00 79.38 89 ASP A N 1
ATOM 733 C CA . ASP A 1 89 ? 11.025 -7.868 -22.395 1.00 79.38 89 ASP A CA 1
ATOM 734 C C . ASP A 1 89 ? 10.505 -7.453 -21.005 1.00 79.38 89 ASP A C 1
ATOM 736 O O . ASP A 1 89 ? 9.333 -7.677 -20.675 1.00 79.38 89 ASP A O 1
ATOM 740 N N . ALA A 1 90 ? 11.328 -6.771 -20.198 1.00 85.06 90 ALA A N 1
ATOM 741 C CA . ALA A 1 90 ? 10.903 -6.217 -18.908 1.00 85.06 90 ALA A CA 1
ATOM 742 C C . ALA A 1 90 ? 9.878 -5.088 -19.079 1.00 85.06 90 ALA A C 1
ATOM 744 O O . ALA A 1 90 ? 8.901 -5.005 -18.331 1.00 85.06 90 ALA A O 1
ATOM 745 N N . THR A 1 91 ? 10.079 -4.224 -20.081 1.00 90.62 91 THR A N 1
ATOM 746 C CA . THR A 1 91 ? 9.133 -3.140 -20.387 1.00 90.62 91 THR A CA 1
ATOM 747 C C . THR A 1 91 ? 7.781 -3.725 -20.781 1.00 90.62 91 THR A C 1
ATOM 749 O O . THR A 1 91 ? 6.761 -3.359 -20.198 1.00 90.62 91 THR A O 1
ATOM 752 N N . ASP A 1 92 ? 7.765 -4.674 -21.714 1.00 90.56 92 ASP A N 1
ATOM 753 C CA . ASP A 1 92 ? 6.532 -5.297 -22.195 1.00 90.56 92 ASP 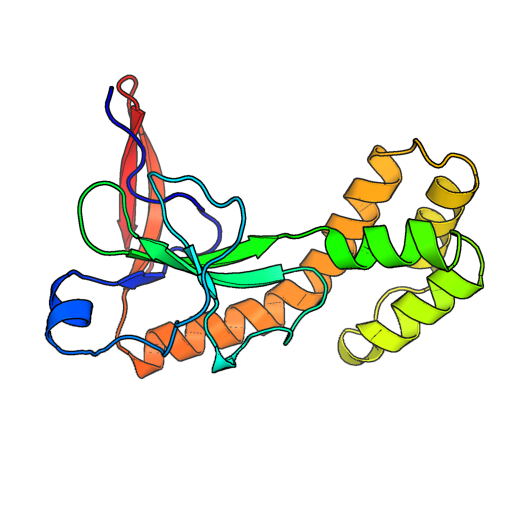A CA 1
ATOM 754 C C . ASP A 1 92 ? 5.811 -6.092 -21.098 1.00 90.56 92 ASP A C 1
ATOM 756 O O . ASP A 1 92 ? 4.580 -6.042 -21.005 1.00 90.56 92 ASP A O 1
ATOM 760 N N . THR A 1 93 ? 6.562 -6.760 -20.218 1.00 92.06 93 THR A N 1
ATOM 761 C CA . THR A 1 93 ? 6.018 -7.445 -19.037 1.00 92.06 93 THR A CA 1
ATOM 762 C C . THR A 1 93 ? 5.313 -6.467 -18.103 1.00 92.06 93 THR A C 1
ATOM 764 O O . THR A 1 93 ? 4.136 -6.661 -17.796 1.00 92.06 93 THR A O 1
ATOM 767 N N . ILE A 1 94 ? 5.967 -5.357 -17.741 1.00 93.62 94 ILE A N 1
ATOM 768 C CA . ILE A 1 94 ? 5.358 -4.316 -16.902 1.00 93.62 94 ILE A CA 1
ATOM 769 C C . ILE A 1 94 ? 4.106 -3.742 -17.569 1.00 93.62 94 ILE A C 1
ATOM 771 O O . ILE A 1 94 ? 3.068 -3.608 -16.926 1.00 93.62 94 ILE A O 1
ATOM 775 N N . MET A 1 95 ? 4.166 -3.438 -18.864 1.00 95.25 95 MET A N 1
ATOM 776 C CA . MET A 1 95 ? 3.037 -2.866 -19.602 1.00 95.25 95 MET A CA 1
ATOM 777 C C . MET A 1 95 ? 1.840 -3.817 -19.688 1.00 95.25 95 MET A C 1
ATOM 779 O O . MET A 1 95 ? 0.690 -3.369 -19.652 1.00 95.25 95 MET A O 1
ATOM 783 N N . ARG A 1 96 ? 2.092 -5.125 -19.805 1.00 95.00 96 ARG A N 1
ATOM 784 C CA . ARG A 1 96 ? 1.055 -6.160 -19.803 1.00 95.00 96 ARG A CA 1
ATOM 785 C C . ARG A 1 96 ? 0.402 -6.282 -18.431 1.00 95.00 96 ARG A C 1
ATOM 787 O O . ARG A 1 96 ? -0.827 -6.270 -18.358 1.00 95.00 96 ARG A O 1
ATOM 794 N N . ASP A 1 97 ? 1.207 -6.394 -17.384 1.00 94.69 97 ASP A N 1
ATOM 795 C CA . ASP A 1 97 ? 0.732 -6.678 -16.030 1.00 94.69 97 ASP A CA 1
ATOM 796 C C . ASP A 1 97 ? 0.010 -5.447 -15.443 1.00 94.69 97 ASP A C 1
ATOM 798 O O . ASP A 1 97 ? -1.062 -5.566 -14.855 1.00 94.69 97 ASP A O 1
ATOM 802 N N . PHE A 1 98 ? 0.480 -4.234 -15.762 1.00 95.75 98 PHE A N 1
ATOM 803 C CA . PHE A 1 98 ? -0.144 -2.970 -15.348 1.00 95.75 98 PHE A CA 1
ATOM 804 C C . PHE A 1 98 ? -1.172 -2.421 -16.344 1.00 95.75 98 PHE A C 1
ATOM 806 O O . PHE A 1 98 ? -1.622 -1.282 -16.206 1.00 95.75 98 PHE A O 1
ATOM 813 N N . LYS A 1 99 ? -1.590 -3.197 -17.351 1.00 96.19 99 LYS A N 1
ATOM 814 C CA . LYS A 1 99 ? -2.466 -2.720 -18.436 1.00 96.19 99 LYS A CA 1
ATOM 815 C C . LYS A 1 99 ? -3.739 -2.023 -17.941 1.00 96.19 99 LYS A C 1
ATOM 817 O O . LYS A 1 99 ? -4.188 -1.069 -18.577 1.00 96.19 99 LYS A O 1
ATOM 822 N N . ALA A 1 100 ? -4.314 -2.489 -16.831 1.00 95.50 100 ALA A N 1
ATOM 823 C CA . ALA A 1 100 ? -5.526 -1.920 -16.236 1.00 95.50 100 ALA A CA 1
ATOM 824 C C . ALA A 1 100 ? -5.347 -0.468 -15.754 1.00 9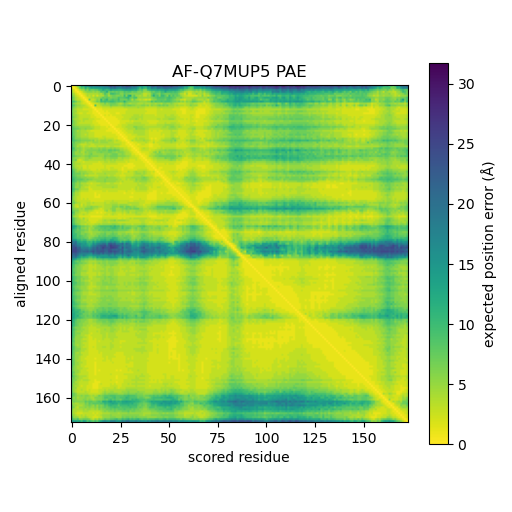5.50 100 ALA A C 1
ATOM 826 O O . ALA A 1 100 ? -6.315 0.288 -15.724 1.00 95.50 100 ALA A O 1
ATOM 827 N N . TYR A 1 101 ? -4.115 -0.071 -15.430 1.00 96.06 101 TYR A N 1
ATOM 828 C CA . TYR A 1 101 ? -3.776 1.254 -14.909 1.00 96.06 101 TYR A CA 1
ATOM 829 C C . TYR A 1 101 ? -3.263 2.216 -15.987 1.00 96.06 101 TYR A C 1
ATOM 831 O O . TYR A 1 101 ? -2.941 3.361 -15.682 1.00 96.06 101 TYR A O 1
ATOM 839 N N . HIS A 1 102 ? -3.191 1.764 -17.244 1.00 96.00 102 HIS A N 1
ATOM 840 C CA . HIS A 1 102 ? -2.736 2.555 -18.391 1.00 96.00 102 HIS A CA 1
ATOM 841 C C . HIS A 1 102 ? -1.381 3.273 -18.166 1.00 96.00 102 HIS A C 1
ATOM 843 O O . HIS A 1 102 ? -1.316 4.500 -18.285 1.00 96.00 102 HIS A O 1
ATOM 849 N N . PRO A 1 103 ? -0.294 2.537 -17.847 1.00 96.56 103 PRO A N 1
ATOM 850 C CA . PRO A 1 103 ? 1.036 3.119 -17.669 1.00 96.56 103 PRO A CA 1
ATOM 851 C C . PRO A 1 103 ? 1.539 3.827 -18.936 1.00 96.56 103 PRO A C 1
ATOM 853 O O . PRO A 1 103 ? 1.191 3.469 -20.063 1.00 96.56 103 PRO A O 1
ATOM 856 N N . ASP A 1 104 ? 2.405 4.820 -18.745 1.00 97.44 104 ASP A N 1
ATOM 857 C CA . ASP A 1 104 ? 3.122 5.501 -19.820 1.00 97.44 104 ASP A CA 1
ATOM 858 C C . ASP A 1 104 ? 4.294 4.628 -20.285 1.00 97.44 104 ASP A C 1
ATOM 860 O O . ASP A 1 104 ? 5.272 4.437 -19.556 1.00 97.44 104 ASP A O 1
ATOM 864 N N . TYR A 1 105 ? 4.182 4.115 -21.513 1.00 95.44 105 TYR A N 1
ATOM 865 C CA . TYR A 1 105 ? 5.179 3.236 -22.120 1.00 95.44 105 TYR A CA 1
ATOM 866 C C . TYR A 1 105 ? 6.576 3.858 -22.150 1.00 95.44 105 TYR A C 1
ATOM 868 O O . TYR A 1 105 ? 7.543 3.211 -21.752 1.00 95.44 105 TYR A O 1
ATOM 876 N N . GLU A 1 106 ? 6.701 5.116 -22.585 1.00 95.69 106 GLU A N 1
ATOM 877 C CA . GLU A 1 106 ? 8.011 5.755 -22.733 1.00 95.69 106 GLU A CA 1
ATOM 878 C C . GLU A 1 106 ? 8.663 5.977 -21.371 1.00 95.69 106 GLU A C 1
ATOM 880 O O . GLU A 1 106 ? 9.869 5.777 -21.218 1.00 95.69 106 GLU A O 1
ATOM 885 N N . LYS A 1 107 ? 7.863 6.308 -20.353 1.00 96.06 107 LYS A N 1
ATOM 886 C CA . LYS A 1 107 ? 8.364 6.451 -18.985 1.00 96.06 107 LYS A CA 1
ATOM 887 C C . LYS A 1 107 ? 8.860 5.125 -18.407 1.00 96.06 107 LYS A C 1
ATOM 889 O O . LYS A 1 107 ? 9.952 5.092 -17.836 1.00 96.06 107 LYS A O 1
ATOM 894 N N . VAL A 1 108 ? 8.081 4.046 -18.542 1.00 94.94 108 VAL A N 1
ATOM 895 C CA . VAL A 1 108 ? 8.486 2.707 -18.076 1.00 94.94 108 VAL A CA 1
ATOM 896 C C . VAL A 1 108 ? 9.755 2.271 -18.799 1.00 94.94 108 VAL A C 1
ATOM 898 O O . VAL A 1 108 ? 10.728 1.900 -18.147 1.00 94.94 108 VAL A O 1
ATOM 901 N N . ARG A 1 109 ? 9.783 2.407 -20.127 1.00 92.69 109 ARG A N 1
ATOM 902 C CA . ARG A 1 109 ? 10.927 2.052 -20.969 1.00 92.69 109 ARG A CA 1
ATOM 903 C C . ARG A 1 109 ? 12.190 2.826 -20.604 1.00 92.69 109 ARG A C 1
ATOM 905 O O . ARG A 1 109 ? 13.269 2.241 -20.536 1.00 92.69 109 ARG A O 1
ATOM 912 N N . GLU A 1 110 ? 12.087 4.137 -20.375 1.00 93.38 110 GLU A N 1
ATOM 913 C CA . GLU A 1 110 ? 13.237 4.964 -20.000 1.00 93.38 110 GLU A CA 1
ATOM 914 C C . GLU A 1 110 ? 13.848 4.499 -18.673 1.00 93.38 110 GLU A C 1
ATOM 916 O O . GLU A 1 110 ? 15.071 4.370 -18.571 1.00 93.38 110 GLU A O 1
ATOM 921 N N . LEU A 1 111 ? 13.006 4.254 -17.665 1.00 93.69 111 LEU A N 1
ATOM 922 C CA . LEU A 1 111 ? 13.449 3.810 -16.346 1.00 93.69 111 LEU A CA 1
ATOM 923 C C . LEU A 1 111 ? 14.006 2.385 -16.394 1.00 93.69 111 LEU A C 1
ATOM 925 O O . LEU A 1 111 ? 15.114 2.171 -15.910 1.00 93.69 111 LEU A O 1
ATOM 929 N N . ALA A 1 112 ? 13.306 1.454 -17.046 1.00 90.56 112 ALA A N 1
ATOM 930 C CA . ALA A 1 112 ? 13.766 0.085 -17.258 1.00 90.56 112 ALA A CA 1
ATOM 931 C C . ALA A 1 112 ? 15.142 0.066 -17.937 1.00 90.56 112 ALA A C 1
ATOM 933 O O . ALA A 1 112 ? 16.087 -0.507 -17.402 1.00 90.56 112 ALA A O 1
ATOM 934 N N . ARG A 1 113 ? 15.311 0.798 -19.046 1.00 88.94 113 ARG A N 1
ATOM 935 C CA . ARG A 1 113 ? 16.596 0.882 -19.753 1.00 88.94 113 ARG A CA 1
ATOM 936 C C . ARG A 1 113 ? 17.730 1.391 -18.861 1.00 88.94 113 ARG A C 1
ATOM 938 O O . ARG A 1 113 ? 18.820 0.835 -18.908 1.00 88.94 113 ARG A O 1
ATOM 945 N N . LYS A 1 114 ? 17.496 2.419 -18.034 1.00 90.75 114 LYS A N 1
ATOM 946 C CA . LYS A 1 114 ? 18.518 2.939 -17.101 1.00 90.75 114 LYS A CA 1
ATOM 947 C C . LYS A 1 114 ? 18.970 1.891 -16.082 1.00 90.75 114 LYS A C 1
ATOM 949 O O . LYS A 1 114 ? 20.128 1.925 -15.675 1.00 90.75 114 LYS A O 1
ATOM 954 N N . ILE A 1 115 ? 18.069 1.000 -15.665 1.00 89.06 115 ILE A N 1
ATOM 955 C CA . ILE A 1 115 ? 18.391 -0.100 -14.750 1.00 89.06 115 ILE A CA 1
ATOM 956 C C . ILE A 1 115 ? 19.102 -1.236 -15.503 1.00 89.06 115 ILE A C 1
ATOM 958 O O . ILE A 1 115 ? 20.019 -1.848 -14.967 1.00 89.06 115 ILE A O 1
ATOM 962 N N . GLY A 1 116 ? 18.742 -1.490 -16.765 1.00 84.88 116 GLY A N 1
ATOM 963 C CA . GLY A 1 116 ? 19.449 -2.443 -17.628 1.00 84.88 116 GLY A CA 1
ATOM 964 C C . GLY A 1 116 ? 20.884 -2.026 -17.961 1.00 84.88 116 GLY A C 1
ATOM 965 O O . GLY A 1 116 ? 21.782 -2.865 -17.987 1.00 84.88 116 GLY A O 1
ATOM 966 N N . GLU A 1 117 ? 21.119 -0.728 -18.176 1.00 88.25 117 GLU A N 1
ATOM 967 C CA . GLU A 1 117 ? 22.451 -0.154 -18.418 1.00 88.25 117 GLU A CA 1
ATOM 968 C C . GLU A 1 117 ? 23.347 -0.204 -17.167 1.00 88.25 117 GLU A C 1
ATO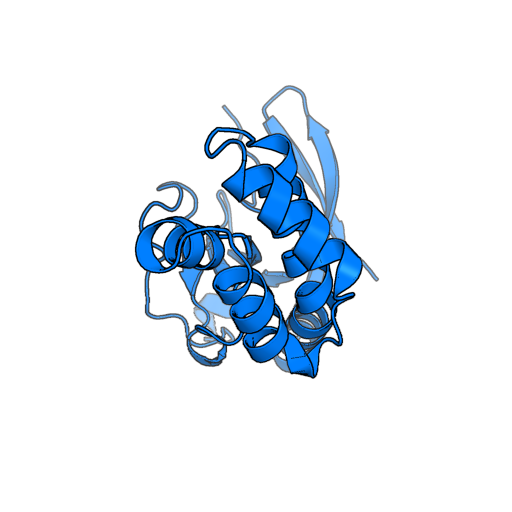M 970 O O . GLU A 1 117 ? 24.551 -0.448 -17.276 1.00 88.25 117 GLU A O 1
ATOM 975 N N . ASP A 1 118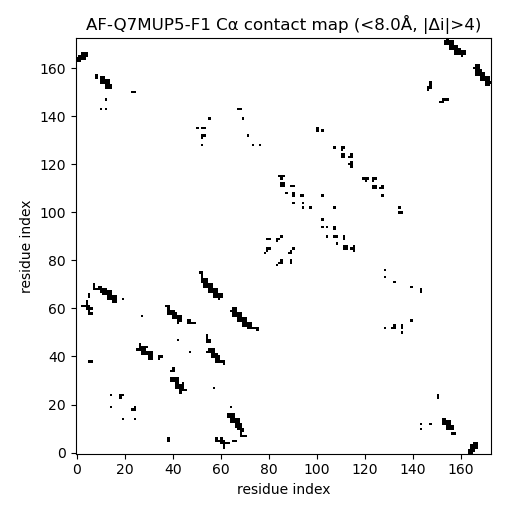 ? 22.768 0.009 -15.984 1.00 86.81 118 ASP A N 1
ATOM 976 C CA . ASP A 1 118 ? 23.445 -0.117 -14.695 1.00 86.81 118 ASP A CA 1
ATOM 977 C C . ASP A 1 118 ? 22.502 -0.723 -13.652 1.00 86.81 118 ASP A C 1
ATOM 979 O O . ASP A 1 118 ? 21.651 -0.044 -13.076 1.00 86.81 118 ASP A O 1
ATOM 983 N N . TRP A 1 119 ? 22.706 -2.004 -13.349 1.00 79.75 119 TRP A N 1
ATOM 984 C CA . TRP A 1 119 ? 21.899 -2.734 -12.368 1.00 79.75 119 TRP A CA 1
ATOM 985 C C . TRP A 1 119 ? 21.998 -2.162 -10.945 1.00 79.75 119 TRP A C 1
ATOM 987 O O . TRP A 1 119 ? 21.165 -2.476 -10.100 1.00 79.75 119 TRP A O 1
ATOM 997 N N . LYS A 1 120 ? 23.003 -1.320 -10.656 1.00 85.44 120 LYS A N 1
ATOM 998 C CA . LYS A 1 120 ? 23.137 -0.597 -9.379 1.00 85.44 120 LYS A CA 1
ATOM 999 C C . LYS A 1 120 ? 22.503 0.789 -9.409 1.00 85.44 120 LYS A C 1
ATOM 1001 O O . LYS A 1 120 ? 22.686 1.560 -8.463 1.00 85.44 120 LYS A O 1
ATOM 1006 N N . ASN A 1 121 ? 21.763 1.128 -10.459 1.00 89.38 121 ASN A N 1
ATOM 1007 C CA . ASN A 1 121 ? 21.052 2.391 -10.556 1.00 89.38 121 ASN A CA 1
ATOM 1008 C C . ASN A 1 121 ? 19.788 2.380 -9.683 1.00 89.38 121 ASN A C 1
ATOM 1010 O O . ASN A 1 121 ? 18.658 2.403 -10.174 1.00 89.38 121 ASN A O 1
ATOM 1014 N N . TYR A 1 122 ? 19.994 2.371 -8.364 1.00 89.62 122 TYR A N 1
ATOM 1015 C CA . TYR A 1 122 ? 18.923 2.372 -7.367 1.00 89.62 122 TYR A CA 1
ATOM 1016 C C . TYR A 1 122 ? 18.005 3.587 -7.513 1.00 89.62 122 TYR A C 1
ATOM 1018 O O . TYR A 1 122 ? 16.817 3.489 -7.262 1.00 89.62 122 TYR A O 1
ATOM 1026 N N . THR A 1 123 ? 18.508 4.718 -8.017 1.00 94.31 123 THR A N 1
ATOM 1027 C CA . THR A 1 123 ? 17.666 5.888 -8.294 1.00 94.31 123 THR A CA 1
ATOM 1028 C C . THR A 1 123 ? 16.627 5.614 -9.383 1.00 94.31 123 THR A C 1
ATOM 1030 O O . THR A 1 123 ? 15.476 6.018 -9.237 1.00 94.31 123 THR A O 1
ATOM 1033 N N . ALA A 1 124 ? 17.007 4.943 -10.475 1.00 91.88 124 ALA A N 1
ATOM 1034 C CA . ALA A 1 124 ? 16.057 4.557 -11.517 1.00 91.88 124 ALA A CA 1
ATOM 1035 C C . ALA A 1 124 ? 15.108 3.450 -11.034 1.00 91.88 124 ALA A C 1
ATOM 1037 O O . ALA A 1 124 ? 13.918 3.503 -11.340 1.00 91.88 124 ALA A O 1
ATOM 1038 N N . TYR A 1 125 ? 15.624 2.505 -10.244 1.00 91.56 125 TYR A N 1
ATOM 1039 C CA . TYR A 1 125 ? 14.835 1.447 -9.617 1.00 91.56 125 TYR A CA 1
ATOM 1040 C C . TYR A 1 125 ? 13.750 2.011 -8.691 1.00 91.56 125 TYR A C 1
ATOM 1042 O O . TYR A 1 125 ? 12.567 1.759 -8.907 1.00 91.56 125 TYR A O 1
ATOM 1050 N N . ASP A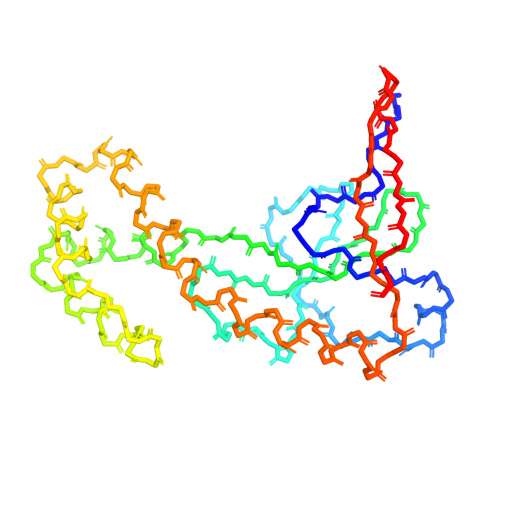 1 126 ? 14.131 2.855 -7.731 1.00 92.94 126 ASP A N 1
ATOM 1051 C CA . ASP A 1 126 ? 13.212 3.491 -6.784 1.00 92.94 126 ASP A CA 1
ATOM 1052 C C . ASP A 1 126 ? 12.183 4.363 -7.514 1.00 92.94 126 ASP A C 1
ATOM 1054 O O . ASP A 1 126 ? 11.006 4.384 -7.156 1.00 92.94 126 ASP A O 1
ATOM 1058 N N . ALA A 1 127 ? 12.599 5.059 -8.579 1.00 95.19 127 ALA A N 1
ATOM 1059 C CA . ALA A 1 127 ? 11.693 5.856 -9.399 1.00 95.19 127 ALA A CA 1
ATOM 1060 C C . ALA A 1 127 ? 10.668 4.995 -10.155 1.00 95.19 127 ALA A C 1
ATOM 1062 O O . ALA A 1 127 ? 9.511 5.406 -10.283 1.00 95.19 127 ALA A O 1
ATOM 1063 N N . LEU A 1 128 ? 11.067 3.818 -10.649 1.00 94.62 128 LEU A N 1
ATOM 1064 C CA . LEU A 1 128 ? 10.158 2.873 -11.296 1.00 94.62 128 LEU A CA 1
ATOM 1065 C C . LEU A 1 128 ? 9.195 2.261 -10.277 1.00 94.62 128 LEU A C 1
ATOM 1067 O O . LEU A 1 128 ? 7.989 2.291 -10.508 1.00 94.62 128 LEU A O 1
ATOM 1071 N N . GLN A 1 129 ? 9.699 1.804 -9.128 1.00 94.50 129 GLN A N 1
ATOM 1072 C CA . GLN A 1 129 ? 8.878 1.272 -8.037 1.00 94.50 129 GLN A CA 1
ATOM 1073 C C . GLN A 1 129 ? 7.841 2.301 -7.575 1.00 94.50 129 GLN A C 1
ATOM 1075 O O . GLN A 1 129 ? 6.653 1.998 -7.515 1.00 94.50 129 GLN A O 1
ATOM 1080 N N . ALA A 1 130 ? 8.266 3.539 -7.308 1.00 94.88 130 ALA A N 1
ATOM 1081 C CA . ALA A 1 130 ? 7.372 4.612 -6.882 1.00 94.88 130 ALA A CA 1
ATOM 1082 C C . ALA A 1 130 ? 6.328 4.958 -7.953 1.00 94.88 130 ALA A C 1
ATOM 1084 O O . ALA A 1 130 ? 5.186 5.281 -7.626 1.00 94.88 130 ALA A O 1
ATOM 1085 N N . TYR A 1 131 ? 6.705 4.894 -9.234 1.00 96.50 131 TYR A N 1
ATOM 1086 C CA . TYR A 1 131 ? 5.773 5.123 -10.331 1.00 96.50 131 TYR A CA 1
ATOM 1087 C C . TYR A 1 131 ? 4.699 4.035 -10.411 1.00 96.50 131 TYR A C 1
ATOM 1089 O O . TYR A 1 131 ? 3.520 4.371 -10.481 1.00 96.50 131 TYR A O 1
ATOM 1097 N N . LEU A 1 132 ? 5.090 2.760 -10.363 1.00 95.94 132 LEU A N 1
ATOM 1098 C CA . LEU A 1 132 ? 4.157 1.632 -10.400 1.00 95.94 132 LEU A CA 1
ATOM 1099 C C . LEU A 1 132 ? 3.253 1.606 -9.162 1.00 95.94 132 LEU A C 1
ATOM 1101 O O . LEU A 1 132 ? 2.040 1.462 -9.292 1.00 95.94 132 LEU A O 1
ATOM 1105 N N . PHE A 1 133 ? 3.812 1.882 -7.984 1.00 95.38 133 PHE A N 1
ATOM 1106 C CA . PHE A 1 133 ? 3.039 2.061 -6.758 1.00 95.38 133 PHE A CA 1
ATOM 1107 C C . PHE A 1 133 ? 1.974 3.154 -6.894 1.00 95.38 133 PHE A C 1
ATOM 1109 O O . PHE A 1 133 ? 0.818 2.959 -6.521 1.00 95.38 133 PHE A O 1
ATOM 1116 N N . ALA A 1 134 ? 2.331 4.304 -7.470 1.00 95.62 134 ALA A N 1
ATOM 1117 C CA . ALA A 1 134 ? 1.389 5.401 -7.667 1.00 95.62 134 ALA A CA 1
ATOM 1118 C C . ALA A 1 134 ? 0.245 5.058 -8.64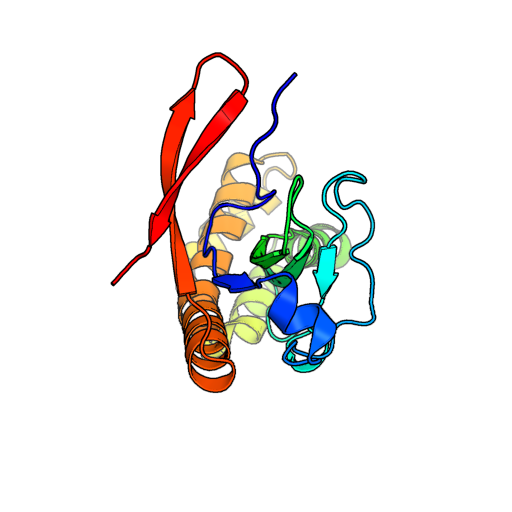0 1.00 95.62 134 ALA A C 1
ATOM 1120 O O . ALA A 1 134 ? -0.804 5.698 -8.569 1.00 95.62 134 ALA A O 1
ATOM 1121 N N . LEU A 1 135 ? 0.427 4.074 -9.529 1.00 96.69 135 LEU A N 1
ATOM 1122 C CA . LEU A 1 135 ? -0.631 3.577 -10.413 1.00 96.69 135 LEU A CA 1
ATOM 1123 C C . LEU A 1 135 ? -1.638 2.689 -9.669 1.00 96.69 135 LEU A C 1
ATOM 1125 O O . LEU A 1 135 ? -2.835 2.794 -9.927 1.00 96.69 135 LEU A O 1
ATOM 1129 N N . GLU A 1 136 ? -1.172 1.850 -8.743 1.00 95.94 136 GLU A N 1
ATOM 1130 C CA . GLU A 1 136 ? -2.021 0.931 -7.967 1.00 95.94 136 GLU A CA 1
ATOM 1131 C C . GLU A 1 136 ? -2.717 1.615 -6.789 1.00 95.94 136 GLU A C 1
ATOM 1133 O O . GLU A 1 136 ? -3.863 1.289 -6.463 1.00 95.94 136 GLU A O 1
ATOM 1138 N N . LYS A 1 137 ? -2.053 2.604 -6.177 1.00 95.06 137 LYS A N 1
ATOM 1139 C CA . LYS A 1 137 ? -2.525 3.299 -4.973 1.00 95.06 137 LYS A CA 1
ATOM 1140 C C . LYS A 1 137 ? -3.991 3.761 -5.055 1.00 95.06 137 LYS A C 1
ATOM 1142 O O . LYS A 1 137 ? -4.701 3.530 -4.082 1.00 95.06 137 LYS A O 1
ATOM 1147 N N . PRO A 1 138 ? -4.501 4.362 -6.151 1.00 95.62 138 PRO A N 1
ATOM 1148 C CA . PRO A 1 138 ? -5.899 4.791 -6.213 1.00 95.62 138 PRO A CA 1
ATOM 1149 C C . PRO A 1 138 ? -6.914 3.649 -6.086 1.00 95.62 138 PRO A C 1
ATOM 1151 O O . PRO A 1 138 ? -7.990 3.858 -5.535 1.00 95.62 138 PRO A O 1
ATOM 1154 N N . GLU A 1 139 ? -6.608 2.452 -6.591 1.00 95.50 139 GLU A N 1
ATOM 1155 C CA . GLU A 1 139 ? -7.484 1.287 -6.416 1.00 95.50 139 GLU A CA 1
ATOM 1156 C C . GLU A 1 139 ? -7.344 0.693 -5.011 1.00 95.50 139 GLU A C 1
ATOM 1158 O O . GLU A 1 139 ? -8.349 0.343 -4.394 1.00 95.50 139 GLU A O 1
ATOM 1163 N N . ALA A 1 140 ? -6.128 0.659 -4.457 1.00 94.62 140 ALA A N 1
ATOM 1164 C CA . ALA A 1 140 ? -5.907 0.254 -3.069 1.00 94.62 140 ALA A CA 1
ATOM 1165 C C . ALA A 1 140 ? -6.638 1.178 -2.078 1.00 94.62 140 ALA A C 1
ATOM 1167 O O . ALA A 1 140 ? -7.300 0.705 -1.156 1.00 94.62 140 ALA A O 1
ATOM 1168 N N . ASP A 1 141 ? -6.599 2.493 -2.316 1.00 95.44 141 ASP A N 1
ATOM 1169 C CA . ASP A 1 141 ? -7.320 3.497 -1.532 1.00 95.44 141 ASP A CA 1
ATOM 1170 C C . ASP A 1 141 ? -8.831 3.229 -1.526 1.00 95.44 141 ASP A C 1
ATOM 1172 O O . ASP A 1 141 ? -9.449 3.302 -0.469 1.00 95.44 141 ASP A O 1
ATOM 1176 N N . LYS A 1 142 ? -9.425 2.856 -2.670 1.00 95.31 142 LYS A N 1
ATOM 1177 C CA . LYS A 1 142 ? -10.857 2.509 -2.748 1.00 95.31 142 LYS A CA 1
ATOM 1178 C C . LYS A 1 142 ? -11.201 1.270 -1.928 1.00 95.31 142 LYS A C 1
ATOM 1180 O O . LYS A 1 142 ? -12.279 1.215 -1.339 1.00 95.31 142 LYS A O 1
ATOM 1185 N N . ILE A 1 143 ? -10.319 0.269 -1.906 1.00 95.12 143 ILE A N 1
ATOM 1186 C CA . ILE A 1 143 ? -10.510 -0.927 -1.075 1.00 95.12 143 ILE A CA 1
ATOM 1187 C C . ILE A 1 143 ? -10.455 -0.539 0.403 1.00 95.12 143 ILE A C 1
ATOM 1189 O O . ILE A 1 143 ? -11.339 -0.920 1.165 1.00 95.12 143 ILE A O 1
ATOM 1193 N N . ILE A 1 144 ? -9.478 0.276 0.799 1.00 94.94 144 ILE A N 1
ATOM 1194 C CA . ILE A 1 144 ? -9.362 0.784 2.170 1.00 94.94 144 ILE A CA 1
ATOM 1195 C C . ILE A 1 144 ? -10.596 1.613 2.567 1.00 94.94 144 ILE A C 1
ATOM 1197 O O . ILE A 1 144 ? -11.145 1.405 3.649 1.00 94.94 144 ILE A O 1
ATOM 1201 N N . ASP A 1 145 ? -11.090 2.488 1.688 1.00 95.69 145 ASP A N 1
ATOM 1202 C CA . ASP A 1 145 ? -12.312 3.274 1.917 1.00 95.69 145 ASP A CA 1
ATOM 1203 C C . ASP A 1 145 ? -13.546 2.381 2.087 1.00 95.69 145 ASP A C 1
ATOM 1205 O O . ASP A 1 145 ? -14.423 2.647 2.919 1.00 95.69 145 ASP A O 1
ATOM 1209 N N . LYS A 1 146 ? -13.610 1.293 1.314 1.00 95.19 146 LYS A N 1
ATOM 1210 C CA . LYS A 1 146 ? -14.659 0.289 1.447 1.00 95.19 146 LYS A CA 1
ATOM 1211 C C . LYS A 1 146 ? -14.570 -0.427 2.793 1.00 95.19 146 LYS A C 1
ATOM 1213 O O . LYS A 1 146 ? -15.576 -0.468 3.486 1.00 95.19 146 LYS A O 1
ATOM 1218 N N . ILE A 1 147 ? -13.394 -0.910 3.201 1.00 94.69 147 ILE A N 1
ATOM 1219 C CA . ILE A 1 147 ? -13.195 -1.547 4.517 1.00 94.69 147 ILE A CA 1
ATOM 1220 C C . ILE A 1 147 ? -13.614 -0.590 5.637 1.00 94.69 147 ILE A C 1
ATOM 1222 O O . ILE A 1 147 ? -14.393 -0.958 6.512 1.00 94.69 147 ILE A O 1
ATOM 1226 N N . LYS A 1 148 ? -13.156 0.665 5.577 1.00 94.88 148 LYS A N 1
ATOM 1227 C CA . LYS A 1 148 ? -13.537 1.717 6.527 1.00 94.88 148 LYS A CA 1
ATOM 1228 C C . LYS A 1 148 ? -15.058 1.847 6.643 1.00 94.88 148 LYS A C 1
ATOM 1230 O O . LYS A 1 148 ? -15.582 1.931 7.749 1.00 94.88 148 LYS A O 1
ATOM 1235 N N . THR A 1 149 ? -15.763 1.841 5.513 1.00 95.25 149 THR A N 1
ATOM 1236 C CA . THR A 1 149 ? -17.227 1.970 5.471 1.00 95.25 149 THR A CA 1
ATOM 1237 C C . THR A 1 149 ? -17.937 0.712 5.973 1.00 95.25 149 THR A C 1
ATOM 1239 O O . THR A 1 149 ? -18.844 0.819 6.794 1.00 95.25 149 THR A O 1
ATOM 1242 N N . ASP A 1 150 ? -17.522 -0.463 5.500 1.00 95.31 150 ASP A N 1
ATOM 1243 C CA . ASP A 1 150 ? -18.174 -1.747 5.776 1.00 95.31 150 ASP A CA 1
ATOM 1244 C C . ASP A 1 150 ? -18.063 -2.137 7.259 1.00 95.31 150 ASP A C 1
ATOM 1246 O O . ASP A 1 150 ? -19.010 -2.687 7.820 1.00 95.31 150 ASP A O 1
ATOM 1250 N N . TYR A 1 151 ? -16.940 -1.800 7.901 1.00 94.94 151 TYR A N 1
ATOM 1251 C CA . TYR A 1 151 ? -16.670 -2.109 9.310 1.00 94.94 151 TYR A CA 1
ATOM 1252 C C . TYR A 1 151 ? -16.924 -0.926 10.259 1.00 94.94 151 TYR A C 1
ATOM 1254 O O . TYR A 1 151 ? -16.872 -1.091 11.477 1.00 94.94 151 TYR A O 1
ATOM 1262 N N . GLY A 1 152 ? -17.223 0.266 9.727 1.00 94.38 152 GLY A N 1
ATOM 1263 C CA . GLY A 1 152 ? -17.496 1.466 10.526 1.00 94.38 152 GLY A CA 1
ATOM 1264 C C . GLY A 1 152 ? -16.265 2.066 11.215 1.00 94.38 152 GLY A C 1
ATOM 1265 O O . GLY A 1 152 ? -16.403 2.753 12.228 1.00 94.38 152 GLY A O 1
ATOM 1266 N N . TYR A 1 153 ? -15.070 1.819 10.677 1.00 95.44 153 TYR A N 1
ATOM 1267 C CA . TYR A 1 153 ? -13.814 2.278 11.261 1.00 95.44 153 TYR A CA 1
ATOM 1268 C C . TYR A 1 153 ? -13.567 3.774 11.071 1.00 95.44 153 TYR A C 1
ATOM 1270 O O . TYR A 1 153 ? -14.098 4.437 10.174 1.00 95.44 153 TYR A O 1
ATOM 1278 N N . ARG A 1 154 ? -12.678 4.307 11.910 1.00 93.31 154 ARG A N 1
ATOM 1279 C CA . ARG A 1 154 ? -12.181 5.680 11.799 1.00 93.31 154 ARG A CA 1
ATOM 1280 C C . ARG A 1 154 ? -10.849 5.691 11.081 1.00 93.31 154 ARG A C 1
ATOM 1282 O O . ARG A 1 154 ? -10.034 4.791 11.233 1.00 93.31 154 ARG A O 1
ATOM 1289 N N . GLU A 1 155 ? -10.609 6.759 10.342 1.00 94.12 155 GLU A N 1
ATOM 1290 C CA . GLU A 1 155 ? -9.307 7.011 9.748 1.00 94.12 155 GLU A CA 1
ATOM 1291 C C . GLU A 1 155 ? -8.584 8.083 10.545 1.00 94.12 155 GLU A C 1
ATOM 1293 O O . GLU A 1 155 ? -9.184 9.088 10.929 1.00 94.12 155 GLU A O 1
ATOM 1298 N N . LEU A 1 156 ? -7.303 7.861 10.799 1.00 92.06 156 LEU A N 1
ATOM 1299 C CA . LEU A 1 156 ? -6.442 8.770 11.528 1.00 92.06 156 LEU A CA 1
ATOM 1300 C C . LEU A 1 156 ? -5.395 9.373 10.587 1.00 92.06 156 LEU A C 1
ATOM 1302 O O . LEU A 1 156 ? -5.016 8.795 9.573 1.00 92.06 156 LEU A O 1
ATOM 1306 N N . THR A 1 157 ? -4.880 10.537 10.950 1.00 90.50 157 THR A N 1
ATOM 1307 C CA . THR A 1 157 ? -3.655 11.098 10.387 1.00 90.50 157 THR A CA 1
ATOM 1308 C C . THR A 1 157 ? -2.724 11.465 11.520 1.00 90.50 157 THR A C 1
ATOM 1310 O O . THR A 1 157 ? -3.155 11.946 12.568 1.00 90.50 157 THR A O 1
ATOM 1313 N N . LYS A 1 158 ? -1.427 11.274 11.315 1.00 88.62 158 LYS A N 1
ATOM 1314 C CA . LYS A 1 158 ? -0.427 11.762 12.254 1.00 88.62 158 LYS A CA 1
ATOM 1315 C C . LYS A 1 158 ? -0.277 13.272 12.120 1.00 88.62 158 LYS A C 1
ATOM 1317 O O . LYS A 1 158 ? -0.074 13.781 11.020 1.00 88.62 158 LYS A O 1
ATOM 1322 N N . THR A 1 159 ? -0.332 13.981 13.239 1.00 88.75 159 THR A N 1
ATOM 1323 C CA . THR A 1 159 ? -0.231 15.450 13.277 1.00 88.75 159 THR A CA 1
ATOM 1324 C C . THR A 1 159 ? 1.043 15.949 13.941 1.00 88.75 159 THR A C 1
ATOM 1326 O O . THR A 1 159 ? 1.422 17.107 13.772 1.00 88.75 159 THR A O 1
ATOM 1329 N N . GLY A 1 160 ? 1.761 15.078 14.648 1.00 84.38 160 GLY A N 1
ATOM 1330 C CA . GLY A 1 160 ? 3.030 15.442 15.256 1.00 84.38 160 GLY A CA 1
ATOM 1331 C C . GLY A 1 160 ? 3.751 14.277 15.910 1.00 84.38 160 GLY A C 1
ATOM 1332 O O . GLY A 1 160 ? 3.212 13.181 16.069 1.00 84.38 160 GLY A O 1
ATOM 1333 N N . SER A 1 161 ? 4.989 14.543 16.313 1.00 87.56 161 SER A N 1
ATOM 1334 C CA . SER A 1 161 ? 5.791 13.639 17.131 1.00 87.56 161 SER A CA 1
ATOM 1335 C C . SER A 1 161 ? 6.469 14.418 18.244 1.00 87.56 161 SER A C 1
ATOM 1337 O O . SER A 1 161 ? 7.011 15.501 18.025 1.00 87.56 161 SER A O 1
ATOM 1339 N N . PHE A 1 162 ? 6.437 13.860 19.444 1.00 82.94 162 PHE A N 1
ATOM 1340 C CA . PHE A 1 162 ? 7.098 14.411 20.611 1.00 82.94 162 PHE A CA 1
ATOM 1341 C C . PHE A 1 162 ? 8.550 13.937 20.693 1.00 82.94 162 PHE A C 1
ATOM 1343 O O . PHE A 1 162 ? 8.926 12.883 20.180 1.00 82.94 162 PHE A O 1
ATOM 1350 N N . CYS A 1 163 ? 9.375 14.690 21.423 1.00 78.50 163 CYS A N 1
ATOM 1351 C CA . CYS A 1 163 ? 10.795 14.381 21.617 1.00 78.50 163 CYS A CA 1
ATOM 1352 C C . CYS A 1 163 ? 11.047 13.032 22.319 1.00 78.50 163 CYS A C 1
ATOM 1354 O O . CYS A 1 163 ? 12.168 12.532 22.297 1.00 78.50 163 CYS A O 1
ATOM 1356 N N . ASN A 1 164 ? 10.031 12.465 22.977 1.00 78.06 164 ASN A N 1
ATOM 1357 C CA . ASN A 1 164 ? 10.093 11.171 23.659 1.00 78.06 164 ASN A CA 1
ATOM 1358 C C . ASN A 1 164 ? 9.768 9.971 22.740 1.00 78.06 164 ASN A C 1
ATOM 1360 O O . ASN A 1 164 ? 9.904 8.838 23.207 1.00 78.06 164 ASN A O 1
ATOM 1364 N N . GLY A 1 165 ? 9.368 10.213 21.482 1.00 74.75 165 GLY A N 1
ATOM 1365 C CA . GLY A 1 165 ? 8.993 9.191 20.499 1.00 74.75 165 GLY A CA 1
ATOM 1366 C C . GLY A 1 165 ? 7.491 8.892 20.397 1.00 74.75 165 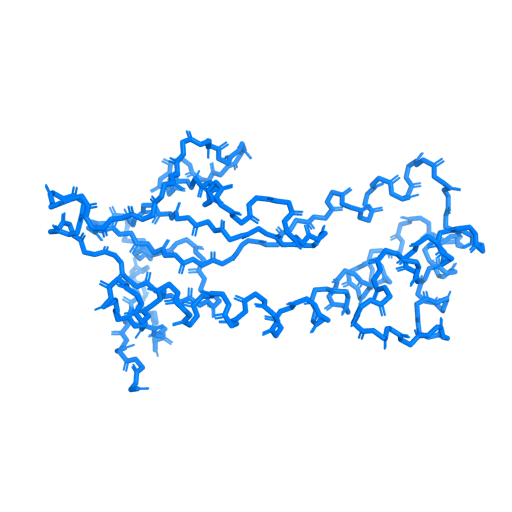GLY A C 1
ATOM 1367 O O . GLY A 1 165 ? 7.111 8.012 19.631 1.00 74.75 165 GLY A O 1
ATOM 1368 N N . GLU A 1 166 ? 6.628 9.600 21.133 1.00 81.31 166 GLU A N 1
ATOM 1369 C CA . GLU A 1 166 ? 5.167 9.488 20.984 1.00 81.31 166 GLU A CA 1
ATOM 1370 C C . GLU A 1 166 ? 4.679 10.266 19.759 1.00 81.31 166 GLU A C 1
ATOM 1372 O O . GLU A 1 166 ? 5.202 11.335 19.439 1.00 81.31 166 GLU A O 1
ATOM 1377 N N . ALA A 1 167 ? 3.652 9.747 19.088 1.00 85.69 167 ALA A N 1
ATOM 1378 C CA . ALA A 1 167 ? 2.989 10.423 17.977 1.00 85.69 167 ALA A CA 1
ATOM 1379 C C . ALA A 1 167 ? 1.584 10.885 18.378 1.00 85.69 167 ALA A C 1
ATOM 1381 O O . ALA A 1 167 ? 0.883 10.190 19.113 1.00 85.69 167 ALA A O 1
ATOM 1382 N N . LEU A 1 168 ? 1.190 12.055 17.874 1.00 85.88 168 LEU A N 1
ATOM 1383 C CA . LEU A 1 168 ? -0.183 12.546 17.935 1.00 85.88 168 LEU A CA 1
ATOM 1384 C C . LEU A 1 168 ? -0.921 12.139 16.669 1.00 85.88 168 LEU A C 1
ATOM 1386 O O . LEU A 1 168 ? -0.387 12.288 15.567 1.00 85.88 168 LEU A O 1
ATOM 1390 N N . TYR A 1 169 ? -2.154 11.683 16.849 1.00 88.75 169 TYR A N 1
ATOM 1391 C CA . TYR A 1 169 ? -3.050 11.317 15.766 1.00 88.75 169 TYR A CA 1
ATOM 1392 C C . TYR A 1 169 ? -4.368 12.066 15.913 1.00 88.75 169 TYR A C 1
ATOM 1394 O O . TYR A 1 169 ? -4.882 12.218 17.021 1.00 88.75 169 TYR A O 1
ATOM 1402 N N . GLU A 1 170 ? -4.915 12.513 14.792 1.00 90.44 170 GLU A N 1
ATOM 1403 C CA . GLU A 1 170 ? -6.234 13.131 14.712 1.00 90.44 170 GLU A CA 1
ATOM 1404 C C . GLU A 1 170 ? -7.097 12.360 13.725 1.00 90.44 170 GLU A C 1
ATOM 1406 O O . GLU A 1 170 ? -6.599 11.820 12.738 1.00 90.44 170 GLU A O 1
ATOM 1411 N N . GLN A 1 171 ? -8.398 12.302 13.994 1.00 90.50 171 GLN A N 1
ATOM 1412 C CA . GLN A 1 171 ? -9.339 11.678 13.079 1.00 90.50 171 GLN A CA 1
ATOM 1413 C C . GLN A 1 171 ? -9.507 12.534 11.820 1.00 90.50 171 GLN A C 1
ATOM 1415 O O . GLN A 1 171 ? -9.740 13.741 11.904 1.00 90.50 171 GLN A O 1
ATOM 1420 N N . ILE A 1 172 ? -9.444 11.888 10.659 1.00 88.00 172 ILE A N 1
ATOM 1421 C CA . ILE A 1 172 ? -9.823 12.484 9.381 1.00 88.00 172 ILE A CA 1
ATOM 1422 C C . ILE A 1 172 ? -11.351 12.415 9.257 1.00 88.00 172 ILE A C 1
ATOM 1424 O O . ILE A 1 172 ? -11.950 11.359 9.489 1.00 88.00 172 ILE A O 1
ATOM 1428 N N . ALA A 1 173 ? -11.963 13.559 8.938 1.00 68.94 173 ALA A N 1
ATOM 1429 C CA . ALA A 1 173 ? -13.405 13.703 8.735 1.00 68.94 173 ALA A CA 1
ATOM 1430 C C . ALA A 1 173 ? -13.910 12.928 7.509 1.00 68.94 173 ALA A C 1
ATOM 1432 O O . ALA A 1 173 ? -13.182 12.886 6.492 1.00 68.94 173 ALA A O 1
#

Nearest PDB structures (foldseek):
  7wzf-assembly1_A  TM=3.505E-01  e=3.659E+00  Streptomyces yunnanensis
  7ubb-assembly1_C  TM=1.951E-01  e=1.548E+00  Listeria innocua Clip11262
  3m5r-assembly3_F  TM=2.776E-01  e=5.789E+00  Influenza A virus (A/California/07/2009(H1N1))

Organism: Porphyromonas gingivalis (strain ATCC BAA-308 / W83) (NCBI:txid242619)

Sequence (173 aa):
MATHNFAYENRLIHVEDEDYESGNVPEHKEYVQGCNRNYPSYYLDEYRASFHTLDIVITSAYYSGGCIDYIQHDSYLNNITFCDGYDEDATDTIMRDFKAYHPDYEKVRELARKIGEDWKNYTAYDALQAYLFALEKPEADKIIDKIKTDYGYRELTKTGSFCNGEALYEQIA

Radius of gyration: 18.19 Å; Cα contacts (8 Å, |Δi|>4): 273; chains: 1; bounding box: 42×31×49 Å